Protein AF-A0A7N9IGC1-F1 (afdb_monomer)

Organism: Macaca fascicularis (NCBI:txid9541)

Foldseek 3Di:
DVVVVVVVVVVVVVVVVCVPPDPVCCPPPCNVDVVVVVVVVVVVCCCVPPVVCVVCVPPDDDPCVVVVVVVLVVLVVVLVVVLVVVCVVCVVVVDPPPVNVVVSVVNVVVVVVVVVD

InterPro domains:
  IPR002076 ELO family [PF01151] (30-88)
  IPR002076 ELO family [PTHR11157] (21-89)

Mean predicted aligned error: 10.21 Å

Structure (mmCIF, N/CA/C/O backbone):
data_AF-A0A7N9IGC1-F1
#
_entry.id   AF-A0A7N9IGC1-F1
#
loop_
_atom_site.group_PDB
_atom_site.id
_atom_site.type_symbol
_atom_site.label_atom_id
_atom_site.label_alt_id
_atom_site.label_comp_id
_atom_site.label_asym_id
_atom_site.label_entity_id
_atom_site.label_seq_id
_atom_site.pdbx_PDB_ins_code
_atom_site.Cartn_x
_atom_site.Cartn_y
_atom_site.Cartn_z
_atom_site.occupancy
_atom_site.B_iso_or_equiv
_atom_site.auth_seq_id
_atom_site.auth_comp_id
_atom_site.auth_asym_id
_atom_site.auth_atom_id
_atom_site.pdbx_PDB_model_num
ATOM 1 N N . MET A 1 1 ? 16.122 32.111 -6.613 1.00 66.12 1 MET A N 1
ATOM 2 C CA . MET A 1 1 ? 17.358 31.474 -7.118 1.00 66.12 1 MET A CA 1
ATOM 3 C C . MET A 1 1 ? 17.626 30.137 -6.438 1.00 66.12 1 MET A C 1
ATOM 5 O O . MET A 1 1 ? 17.538 29.137 -7.122 1.00 66.12 1 MET A O 1
ATOM 9 N N . ALA A 1 2 ? 17.787 30.049 -5.111 1.00 82.75 2 ALA A N 1
ATOM 10 C CA . ALA A 1 2 ? 18.071 28.754 -4.459 1.00 82.75 2 ALA A CA 1
ATOM 11 C C . ALA A 1 2 ? 17.036 27.632 -4.737 1.00 82.75 2 ALA A C 1
ATOM 13 O O . ALA A 1 2 ? 17.405 26.476 -4.921 1.00 82.75 2 ALA A O 1
ATOM 14 N N . PHE A 1 3 ? 15.741 27.965 -4.814 1.00 83.19 3 PHE A N 1
ATOM 15 C CA . PHE A 1 3 ? 14.682 26.987 -5.099 1.00 83.19 3 PHE A CA 1
ATOM 16 C C . PHE A 1 3 ? 14.685 26.475 -6.555 1.00 83.19 3 PHE A C 1
ATOM 18 O O . PHE A 1 3 ? 14.470 25.287 -6.795 1.00 83.19 3 PHE A O 1
ATOM 25 N N . SER A 1 4 ? 14.967 27.345 -7.532 1.00 84.56 4 SER A N 1
ATOM 26 C CA . SER A 1 4 ? 15.063 26.952 -8.948 1.00 84.56 4 SER A CA 1
ATOM 27 C C . SER A 1 4 ? 16.281 26.063 -9.209 1.00 84.56 4 SER A C 1
ATOM 29 O O . SER A 1 4 ? 16.197 25.111 -9.987 1.00 84.56 4 SER A O 1
ATOM 31 N N . ASP A 1 5 ? 17.382 26.311 -8.496 1.00 87.31 5 ASP A N 1
ATOM 32 C CA . ASP A 1 5 ? 18.593 25.493 -8.593 1.00 87.31 5 ASP A CA 1
ATOM 33 C C . ASP A 1 5 ? 18.380 24.110 -7.968 1.00 87.31 5 ASP A C 1
ATOM 35 O O . ASP A 1 5 ? 18.782 23.099 -8.541 1.00 87.31 5 ASP A O 1
ATOM 39 N N . LEU A 1 6 ? 17.685 24.041 -6.825 1.00 90.00 6 LEU A N 1
ATOM 40 C CA . LEU A 1 6 ? 17.327 22.770 -6.195 1.00 90.00 6 LEU A CA 1
ATOM 41 C C . LEU A 1 6 ? 16.435 21.927 -7.112 1.00 90.00 6 LEU A C 1
ATOM 43 O O . LEU A 1 6 ? 16.726 20.756 -7.333 1.00 90.00 6 LEU A O 1
ATOM 47 N N . THR A 1 7 ? 15.402 22.543 -7.693 1.00 87.12 7 THR A N 1
ATOM 48 C CA . THR A 1 7 ? 14.461 21.862 -8.596 1.00 87.12 7 THR A CA 1
ATOM 49 C C . THR A 1 7 ? 15.195 21.247 -9.788 1.00 87.12 7 THR A C 1
ATOM 51 O O . THR A 1 7 ? 15.008 20.071 -10.088 1.00 87.12 7 THR A O 1
ATOM 54 N N . SER A 1 8 ? 16.104 22.000 -10.410 1.00 88.75 8 SER A N 1
ATOM 55 C CA . SER A 1 8 ? 16.909 21.520 -11.541 1.00 88.75 8 SER A CA 1
ATOM 56 C C . SER A 1 8 ? 17.801 20.330 -11.164 1.00 88.75 8 SER A C 1
ATOM 58 O O . SER A 1 8 ? 17.911 19.365 -11.921 1.00 88.75 8 SER A O 1
ATOM 60 N N . ARG A 1 9 ? 18.409 20.357 -9.969 1.00 89.75 9 ARG A N 1
ATOM 61 C CA . ARG A 1 9 ? 19.237 19.248 -9.464 1.00 89.75 9 ARG A CA 1
ATOM 62 C C . ARG A 1 9 ? 18.400 18.005 -9.176 1.00 89.75 9 ARG A C 1
ATOM 64 O O . ARG A 1 9 ? 18.826 16.905 -9.508 1.00 89.75 9 ARG A O 1
ATOM 71 N N . THR A 1 10 ? 17.218 18.169 -8.591 1.00 86.50 10 THR A N 1
ATOM 72 C CA . THR A 1 10 ? 16.315 17.053 -8.283 1.00 86.50 10 THR A CA 1
ATOM 73 C C . THR A 1 10 ? 15.786 16.386 -9.549 1.00 86.50 10 THR A C 1
ATOM 75 O O . THR A 1 10 ? 15.804 15.160 -9.622 1.00 86.50 10 THR A O 1
ATOM 78 N N . VAL A 1 11 ? 15.381 17.166 -10.556 1.00 87.94 11 VAL A N 1
ATOM 79 C CA . VAL A 1 11 ? 14.918 16.628 -11.847 1.00 87.94 11 VAL A CA 1
ATOM 80 C C . VAL A 1 11 ? 16.032 15.835 -12.526 1.00 87.94 11 VAL A C 1
ATOM 82 O O . VAL A 1 11 ? 15.824 14.687 -12.894 1.00 87.94 11 VAL A O 1
ATOM 85 N N . HIS A 1 12 ? 17.252 16.373 -12.576 1.00 89.94 12 HIS A N 1
ATOM 86 C CA . HIS A 1 12 ? 18.374 15.665 -13.194 1.00 89.94 12 HIS A CA 1
ATOM 87 C C . HIS A 1 12 ? 18.742 14.357 -12.464 1.00 89.94 12 HIS A C 1
ATOM 89 O O . HIS A 1 12 ? 19.179 13.388 -13.087 1.00 89.94 12 HIS A O 1
ATOM 95 N N . LEU A 1 13 ? 18.600 14.309 -11.136 1.00 89.44 13 LEU A N 1
ATOM 96 C CA . LEU A 1 13 ? 18.815 13.082 -10.364 1.00 89.44 13 LEU A CA 1
ATOM 97 C C . LEU A 1 13 ? 17.716 12.050 -10.629 1.00 89.44 13 LEU A C 1
ATOM 99 O O . LEU A 1 13 ? 18.024 10.871 -10.793 1.00 89.44 13 LEU A O 1
ATOM 103 N N . TYR A 1 14 ? 16.462 12.496 -10.710 1.00 88.31 14 TYR A N 1
ATOM 104 C CA . TYR A 1 14 ? 15.329 11.641 -11.052 1.00 88.31 14 TYR A CA 1
ATOM 105 C C . TYR A 1 14 ? 15.471 11.054 -12.461 1.00 88.31 14 TYR A C 1
ATOM 107 O O . TYR A 1 14 ? 15.387 9.839 -12.625 1.00 88.31 14 TYR A O 1
ATOM 115 N N . ASP A 1 15 ? 15.793 11.890 -13.449 1.00 89.88 15 ASP A N 1
ATOM 116 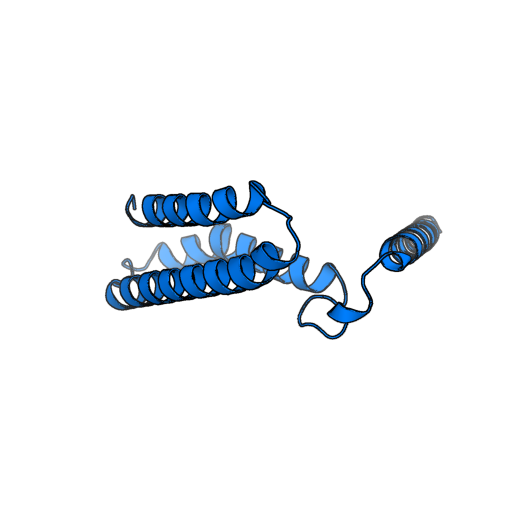C CA . ASP A 1 15 ? 15.991 11.467 -14.838 1.00 89.88 15 ASP A CA 1
ATOM 117 C C . ASP A 1 15 ? 17.159 10.490 -14.981 1.00 89.88 15 ASP A C 1
ATOM 119 O O . ASP A 1 15 ? 17.141 9.614 -15.837 1.00 89.88 15 ASP A O 1
ATOM 123 N N . ASN A 1 16 ? 18.196 10.612 -14.151 1.00 91.62 16 ASN A N 1
ATOM 124 C CA . ASN A 1 16 ? 19.281 9.636 -14.134 1.00 91.62 16 ASN A CA 1
ATOM 125 C C . ASN A 1 16 ? 18.869 8.303 -13.508 1.00 91.62 16 ASN A C 1
ATOM 127 O O . ASN A 1 16 ? 19.339 7.268 -13.962 1.00 91.62 16 ASN A O 1
ATOM 131 N N . TRP A 1 17 ? 18.012 8.327 -12.490 1.00 88.44 17 TRP A N 1
ATOM 132 C CA . TRP A 1 17 ? 17.564 7.124 -11.793 1.00 88.44 17 TRP A CA 1
ATOM 133 C C . TRP A 1 17 ? 16.539 6.321 -12.603 1.00 88.44 17 TRP A C 1
ATOM 135 O O . TRP A 1 17 ? 16.603 5.096 -12.635 1.00 88.44 17 TRP A O 1
ATOM 145 N N . ILE A 1 18 ? 15.624 6.997 -13.304 1.00 88.88 18 ILE A N 1
ATOM 146 C CA . ILE A 1 18 ? 14.563 6.336 -14.077 1.00 88.88 18 ILE A CA 1
ATOM 147 C C . ILE A 1 18 ? 15.071 5.688 -15.378 1.00 88.88 18 ILE A C 1
ATOM 149 O O . ILE A 1 18 ? 14.389 4.839 -15.941 1.00 88.88 18 ILE A O 1
ATOM 153 N N . LYS A 1 19 ? 16.279 6.037 -15.849 1.00 87.75 19 LYS A N 1
ATOM 154 C CA . LYS A 1 19 ? 16.893 5.444 -17.057 1.00 87.75 19 LYS A CA 1
ATOM 155 C C . LYS A 1 19 ? 17.092 3.932 -16.964 1.00 87.75 19 LYS A C 1
ATOM 157 O O . LYS A 1 19 ? 17.039 3.267 -17.992 1.00 87.75 19 LYS A O 1
ATOM 162 N N . ASP A 1 20 ? 17.307 3.413 -15.758 1.00 87.44 20 ASP A N 1
ATOM 163 C CA . ASP A 1 20 ? 17.531 1.983 -15.516 1.00 87.44 20 ASP A CA 1
ATOM 164 C C . ASP A 1 20 ? 16.223 1.218 -15.216 1.00 87.44 20 ASP A C 1
ATOM 166 O O . ASP A 1 20 ? 16.258 0.041 -14.852 1.00 87.44 20 ASP A O 1
ATOM 170 N N . ALA A 1 21 ? 15.059 1.869 -15.333 1.00 85.69 21 ALA A N 1
ATOM 171 C CA . ALA A 1 21 ? 13.765 1.231 -15.106 1.00 85.69 21 ALA A CA 1
ATOM 172 C C . ALA A 1 21 ? 13.409 0.238 -16.231 1.00 85.69 21 ALA A C 1
ATOM 174 O O . ALA A 1 21 ? 13.741 0.451 -17.396 1.00 85.69 21 ALA A O 1
ATOM 175 N N . ASP A 1 22 ? 12.706 -0.851 -15.891 1.00 87.88 22 ASP A N 1
ATOM 176 C CA . ASP A 1 22 ? 12.232 -1.823 -16.886 1.00 87.88 22 ASP A CA 1
ATOM 177 C C . ASP A 1 22 ? 11.075 -1.209 -17.705 1.00 87.88 22 ASP A C 1
ATOM 179 O O . ASP A 1 22 ? 10.012 -0.937 -17.139 1.00 87.88 22 ASP A O 1
ATOM 183 N N . PRO A 1 23 ? 11.222 -1.020 -19.031 1.00 87.06 23 PRO A N 1
ATOM 184 C CA . PRO A 1 23 ? 10.177 -0.420 -19.864 1.00 87.06 23 PRO A CA 1
ATOM 185 C C . PRO A 1 23 ? 8.924 -1.301 -19.983 1.00 87.06 23 PRO A C 1
ATOM 187 O O . PRO A 1 23 ? 7.858 -0.827 -20.363 1.00 87.06 23 PRO A O 1
ATOM 190 N N . ARG A 1 24 ? 9.002 -2.597 -19.649 1.00 89.56 24 ARG A N 1
ATOM 191 C CA . ARG A 1 24 ? 7.861 -3.525 -19.769 1.00 89.56 24 ARG A CA 1
ATOM 192 C C . ARG A 1 24 ? 6.740 -3.260 -18.767 1.00 89.56 24 ARG A C 1
ATOM 194 O O . ARG A 1 24 ? 5.638 -3.777 -18.950 1.00 89.56 24 ARG A O 1
ATOM 201 N N . VAL A 1 25 ? 7.034 -2.531 -17.695 1.00 87.88 25 VAL A N 1
ATOM 202 C CA . VAL A 1 25 ? 6.093 -2.251 -16.601 1.00 87.88 25 VAL A CA 1
ATOM 203 C C . VAL A 1 25 ? 5.657 -0.787 -16.564 1.00 87.88 25 VAL A C 1
ATOM 205 O O . VAL A 1 25 ? 4.912 -0.409 -15.669 1.00 87.88 25 VAL A O 1
ATOM 208 N N . GLU A 1 26 ? 6.087 0.034 -17.526 1.00 83.81 26 GLU A N 1
ATOM 209 C CA . GLU A 1 26 ? 5.825 1.480 -17.551 1.00 83.81 26 GLU A CA 1
ATOM 210 C C . GLU A 1 26 ? 4.323 1.808 -17.594 1.00 83.81 26 GLU A C 1
ATOM 212 O O . GLU A 1 26 ? 3.847 2.659 -16.843 1.00 83.81 26 GLU A O 1
ATOM 217 N N . ASP A 1 27 ? 3.556 1.061 -18.393 1.00 86.69 27 ASP A N 1
ATOM 218 C CA . ASP A 1 27 ? 2.108 1.251 -18.550 1.00 86.69 27 ASP A CA 1
ATOM 219 C C . ASP A 1 27 ? 1.278 0.671 -17.390 1.00 86.69 27 ASP A C 1
ATOM 221 O O . ASP A 1 27 ? 0.042 0.712 -17.405 1.00 86.69 27 ASP A O 1
ATOM 225 N N . TRP A 1 28 ? 1.922 0.081 -16.377 1.00 87.69 28 TRP A N 1
ATOM 226 C CA . TRP A 1 28 ? 1.205 -0.508 -15.252 1.00 87.69 28 TRP A CA 1
ATOM 227 C C . TRP A 1 28 ? 0.692 0.567 -14.294 1.00 87.69 28 TRP A C 1
ATOM 229 O O . TRP A 1 28 ? 1.293 1.622 -14.074 1.00 87.69 28 TRP A O 1
ATOM 239 N N . LEU A 1 29 ? -0.448 0.271 -13.669 1.00 85.06 29 LEU A N 1
ATOM 240 C CA . LEU A 1 29 ? -1.051 1.147 -12.671 1.00 85.06 29 LEU A CA 1
ATOM 241 C C . LEU A 1 29 ? -0.049 1.431 -11.541 1.00 85.06 29 LEU A C 1
ATOM 243 O O . LEU A 1 29 ? 0.507 0.508 -10.955 1.00 85.06 29 LEU A O 1
ATOM 247 N N . LEU A 1 30 ? 0.128 2.718 -11.218 1.00 83.00 30 LEU A N 1
ATOM 248 C CA . LEU A 1 30 ? 1.050 3.241 -10.193 1.00 83.00 30 LEU A CA 1
ATOM 249 C C . LEU A 1 30 ? 2.555 3.113 -10.502 1.00 83.00 30 LEU A C 1
ATOM 251 O O . LEU A 1 30 ? 3.354 3.462 -9.635 1.00 83.00 30 LEU A O 1
ATOM 255 N N . MET A 1 31 ? 2.951 2.688 -11.708 1.00 83.75 31 MET A N 1
ATOM 256 C CA . MET A 1 31 ? 4.367 2.494 -12.062 1.00 83.75 31 MET A CA 1
ATOM 257 C C . MET A 1 31 ? 5.011 3.686 -12.788 1.00 83.75 31 MET A C 1
ATOM 259 O O . MET A 1 31 ? 6.232 3.767 -12.875 1.00 83.75 31 MET A O 1
ATOM 263 N N . SER A 1 32 ? 4.213 4.656 -13.246 1.00 82.50 32 SER A N 1
ATOM 264 C CA . SER A 1 32 ? 4.701 5.834 -13.984 1.00 82.50 32 SER A CA 1
ATOM 265 C C . SER A 1 32 ? 5.589 6.770 -13.156 1.00 82.50 32 SER A C 1
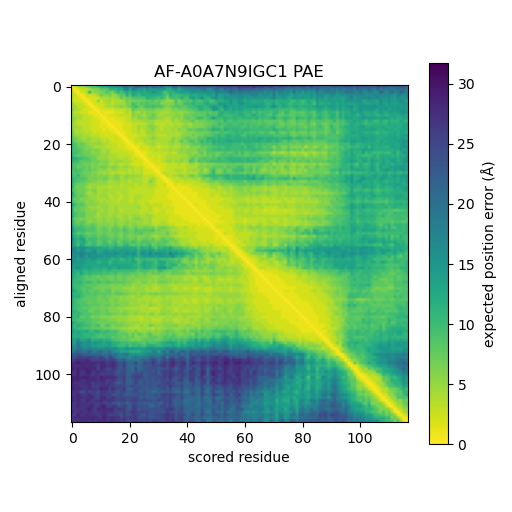ATOM 267 O O . SER A 1 32 ? 6.449 7.472 -13.684 1.00 82.50 32 SER A O 1
ATOM 269 N N . SER A 1 33 ? 5.375 6.825 -11.842 1.00 84.31 33 SER A N 1
ATOM 270 C CA . SER A 1 33 ? 6.159 7.641 -10.919 1.00 84.31 33 SER A CA 1
ATOM 271 C C . SER A 1 33 ? 5.998 7.102 -9.498 1.00 84.31 33 SER A C 1
ATOM 273 O O . SER A 1 33 ? 4.948 6.555 -9.167 1.00 84.31 33 SER A O 1
ATOM 275 N N . PRO A 1 34 ? 6.972 7.303 -8.596 1.00 85.06 34 PRO A N 1
ATOM 276 C CA . PRO A 1 34 ? 6.795 6.996 -7.181 1.00 85.06 34 PRO A CA 1
ATOM 277 C C . PRO A 1 34 ? 5.879 7.993 -6.441 1.00 85.06 34 PRO A C 1
ATOM 279 O O . PRO A 1 34 ? 5.559 7.783 -5.267 1.00 85.06 34 PRO A O 1
ATOM 282 N N . LEU A 1 35 ? 5.446 9.085 -7.079 1.00 88.25 35 LEU A N 1
ATOM 283 C CA . LEU A 1 35 ? 4.610 10.100 -6.427 1.00 88.25 35 LEU A CA 1
ATOM 284 C C . LEU A 1 35 ? 3.174 9.625 -6.128 1.00 88.25 35 LEU A C 1
ATOM 286 O O . LEU A 1 35 ? 2.750 9.781 -4.979 1.00 88.25 35 LEU A O 1
ATOM 290 N N . PRO A 1 36 ? 2.423 9.007 -7.067 1.00 88.19 36 PRO A N 1
ATOM 291 C CA . PRO A 1 36 ? 1.064 8.529 -6.811 1.00 88.19 36 PRO A CA 1
ATOM 292 C C . PRO A 1 36 ? 0.974 7.554 -5.631 1.00 88.19 36 PRO A C 1
ATOM 294 O O . PRO A 1 36 ? 0.102 7.711 -4.775 1.00 88.19 36 PRO A O 1
ATOM 297 N N . GLN A 1 37 ? 1.907 6.600 -5.526 1.00 89.75 37 GLN A N 1
ATOM 298 C CA . GLN A 1 37 ? 1.951 5.668 -4.392 1.00 89.75 37 GLN A CA 1
ATOM 299 C C . GLN A 1 37 ? 2.211 6.384 -3.057 1.00 89.75 37 GLN A C 1
ATOM 301 O O . GLN A 1 37 ? 1.573 6.074 -2.053 1.00 89.75 37 GLN A O 1
ATOM 306 N N . THR A 1 38 ? 3.096 7.385 -3.045 1.00 89.56 38 THR A N 1
ATOM 307 C CA . THR A 1 38 ? 3.463 8.121 -1.826 1.00 89.56 38 THR A CA 1
ATOM 308 C C . THR A 1 38 ? 2.288 8.945 -1.308 1.00 89.56 38 THR A C 1
ATOM 310 O O . THR A 1 38 ? 2.035 8.974 -0.104 1.00 89.56 38 THR A O 1
ATOM 313 N N . ILE A 1 39 ? 1.528 9.572 -2.211 1.00 93.9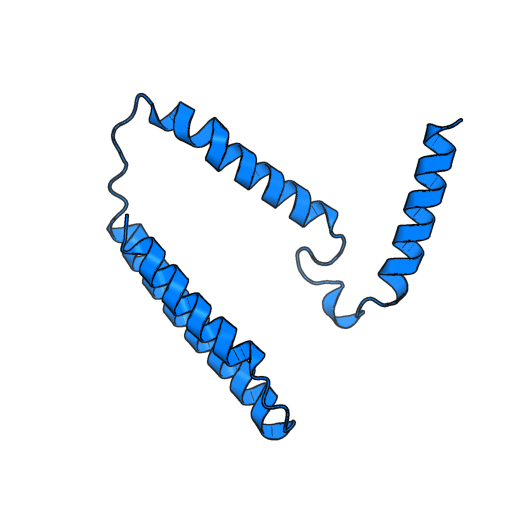4 39 ILE A N 1
ATOM 314 C CA . ILE A 1 39 ? 0.317 10.320 -1.853 1.00 93.94 39 ILE A CA 1
ATOM 315 C C . ILE A 1 39 ? -0.724 9.378 -1.240 1.00 93.94 39 ILE A C 1
ATOM 317 O O . ILE A 1 39 ? -1.286 9.687 -0.188 1.00 93.94 39 ILE A O 1
ATOM 321 N N . LEU A 1 40 ? -0.952 8.217 -1.860 1.00 93.19 40 LEU A N 1
ATOM 322 C CA . LEU A 1 40 ? -1.929 7.237 -1.382 1.00 93.19 40 LEU A CA 1
ATOM 323 C C . LEU A 1 40 ? -1.552 6.685 0.001 1.00 93.19 40 LEU A C 1
ATOM 325 O O . LEU A 1 40 ? -2.404 6.614 0.887 1.00 93.19 40 LEU A O 1
ATOM 329 N N . LEU A 1 41 ? -0.274 6.364 0.219 1.00 92.50 41 LEU A N 1
ATOM 330 C CA . LEU A 1 41 ? 0.234 5.922 1.521 1.00 92.50 41 LEU A CA 1
ATOM 331 C C . LEU A 1 41 ? 0.154 7.027 2.580 1.00 92.50 41 LEU A C 1
ATOM 333 O O . LEU A 1 41 ? -0.279 6.767 3.702 1.00 92.50 41 LEU A O 1
ATOM 337 N N . GLY A 1 42 ? 0.519 8.262 2.232 1.00 93.94 42 GLY A N 1
ATOM 338 C CA . GLY A 1 42 ? 0.393 9.409 3.132 1.00 93.94 42 GLY A CA 1
ATOM 339 C C . GLY A 1 42 ? -1.057 9.637 3.561 1.00 93.94 42 GLY A C 1
ATOM 340 O O . GLY A 1 42 ? -1.334 9.821 4.749 1.00 93.94 42 GLY A O 1
ATOM 341 N N . PHE A 1 43 ? -1.993 9.537 2.615 1.00 95.12 43 PHE A N 1
ATOM 342 C CA . PHE A 1 43 ? -3.422 9.607 2.902 1.00 95.12 43 PHE A CA 1
ATOM 343 C C . PHE A 1 43 ? -3.886 8.455 3.804 1.00 95.12 43 PHE A C 1
ATOM 345 O O . PHE A 1 43 ? -4.591 8.703 4.781 1.00 95.12 43 PHE A O 1
ATOM 352 N N . TYR A 1 44 ? -3.454 7.218 3.536 1.00 90.88 44 TYR A N 1
ATOM 353 C CA . TYR A 1 44 ? -3.757 6.056 4.378 1.00 90.88 44 TYR A CA 1
ATOM 354 C C . TYR A 1 44 ? -3.279 6.249 5.825 1.00 90.88 44 TYR A C 1
ATOM 356 O O . TYR A 1 44 ? -4.062 6.078 6.761 1.00 90.88 44 TYR A O 1
ATOM 364 N N . VAL A 1 45 ? -2.023 6.664 6.025 1.00 92.44 45 VAL A N 1
ATOM 365 C CA . VAL A 1 45 ? -1.457 6.897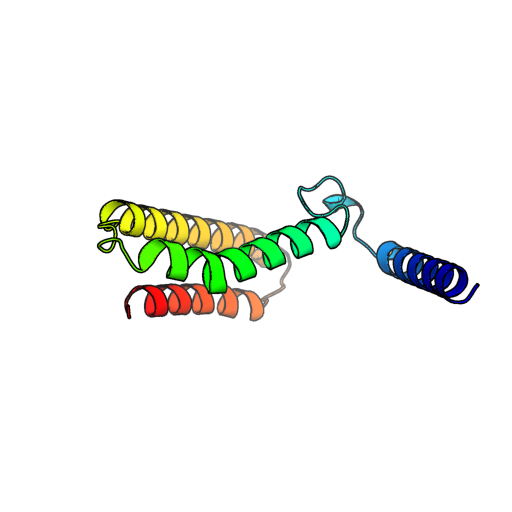 7.367 1.00 92.44 45 VAL A CA 1
ATOM 366 C C . VAL A 1 45 ? -2.214 8.006 8.094 1.00 92.44 45 VAL A C 1
ATOM 368 O O . VAL A 1 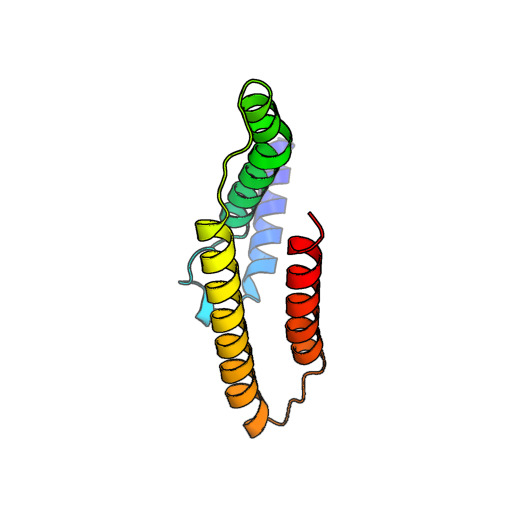45 ? -2.561 7.849 9.268 1.00 92.44 45 VAL A O 1
ATOM 371 N N . TYR A 1 46 ? -2.512 9.107 7.400 1.00 93.88 46 TYR A N 1
ATOM 372 C CA . TYR A 1 46 ? -3.299 10.208 7.953 1.00 93.88 46 TYR A CA 1
ATOM 373 C C . TYR A 1 46 ? -4.704 9.751 8.370 1.00 93.88 46 TYR A C 1
ATOM 375 O O . TYR A 1 46 ? -5.169 10.066 9.474 1.00 93.88 46 TYR A O 1
ATOM 383 N N . PHE A 1 47 ? -5.357 8.967 7.511 1.00 93.12 47 PHE A N 1
ATOM 384 C CA . PHE A 1 47 ? -6.692 8.443 7.748 1.00 93.12 47 PHE A CA 1
ATOM 385 C C . PHE A 1 47 ? -6.719 7.507 8.959 1.00 93.12 47 PHE A C 1
ATOM 387 O O . PHE A 1 47 ? -7.533 7.708 9.853 1.00 93.12 47 PHE A O 1
ATOM 394 N N . VAL A 1 48 ? -5.811 6.532 9.041 1.00 91.62 48 VAL A N 1
ATOM 395 C CA . VAL A 1 48 ? -5.801 5.537 10.129 1.00 91.62 48 VAL A CA 1
ATOM 396 C C . VAL A 1 48 ? -5.350 6.133 11.465 1.00 91.62 48 VAL A C 1
ATOM 398 O O . VAL A 1 48 ? -5.893 5.769 12.502 1.00 91.62 48 VAL A O 1
ATOM 401 N N . THR A 1 49 ? -4.387 7.058 11.464 1.00 88.94 49 THR A N 1
ATOM 402 C CA . THR A 1 49 ? -3.794 7.570 12.714 1.00 88.94 49 THR A CA 1
ATOM 403 C C . THR A 1 49 ? -4.611 8.701 13.336 1.00 88.94 49 THR A C 1
ATOM 405 O O . THR A 1 49 ? -4.708 8.790 14.556 1.00 88.94 49 THR A O 1
ATOM 408 N N . SER A 1 50 ? -5.186 9.592 12.521 1.00 90.00 50 SER A N 1
ATOM 409 C CA . SER A 1 50 ? -5.835 10.812 13.025 1.00 90.00 50 SER A CA 1
ATOM 410 C C . SER A 1 50 ? -7.335 10.819 12.770 1.0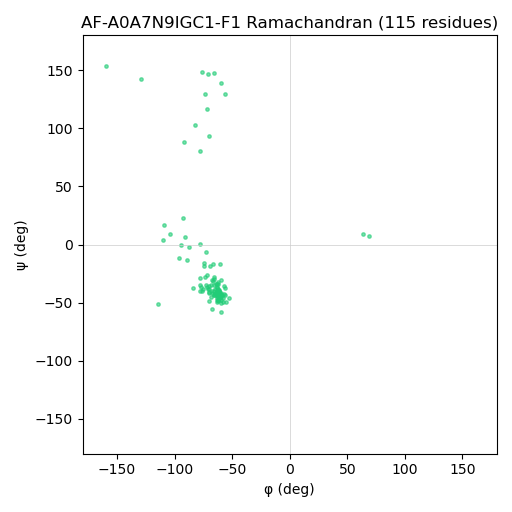0 90.00 50 SER A C 1
ATOM 412 O O . SER A 1 50 ? 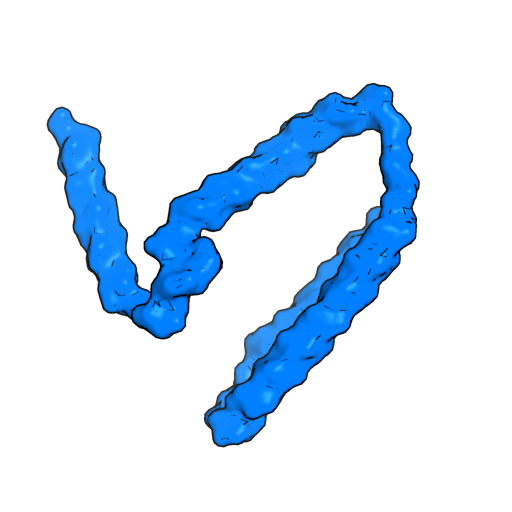-8.119 11.039 13.694 1.00 90.00 50 SER A O 1
ATOM 414 N N . LEU A 1 51 ? -7.754 10.571 11.526 1.00 89.94 51 LEU A N 1
ATOM 415 C CA . LEU A 1 51 ? -9.154 10.740 11.135 1.00 89.94 51 LEU A CA 1
ATOM 416 C C . LEU A 1 51 ? -10.047 9.595 11.638 1.00 89.94 51 LEU A C 1
ATOM 418 O O . LEU A 1 51 ? -11.148 9.843 12.126 1.00 89.94 51 LEU A O 1
ATOM 422 N N . GLY A 1 52 ? -9.555 8.360 11.575 1.00 89.88 52 GLY A N 1
ATOM 423 C CA . GLY A 1 52 ? -10.248 7.150 12.008 1.00 89.88 52 GLY A CA 1
ATOM 424 C C . GLY A 1 52 ? -10.612 7.180 13.495 1.00 89.88 52 GLY A C 1
ATOM 425 O O . GLY A 1 52 ? -11.801 7.129 13.807 1.00 89.88 52 GLY A O 1
ATOM 426 N N . PRO A 1 53 ? -9.642 7.341 14.418 1.00 87.56 53 PRO A N 1
ATOM 427 C CA . PRO A 1 53 ? -9.919 7.376 15.853 1.00 87.56 53 PRO A CA 1
ATOM 428 C C . PRO A 1 53 ? -10.874 8.508 16.247 1.00 87.56 53 PRO A C 1
ATOM 430 O O . PRO A 1 53 ? -11.813 8.274 17.003 1.00 87.56 53 PRO A O 1
ATOM 433 N N . LYS A 1 54 ? -10.710 9.708 15.666 1.00 88.50 54 LYS A N 1
ATOM 434 C CA . LYS A 1 54 ? -11.608 10.853 15.908 1.00 88.50 54 LYS A CA 1
ATOM 435 C C . LYS A 1 54 ? -13.047 10.586 15.468 1.00 88.50 54 L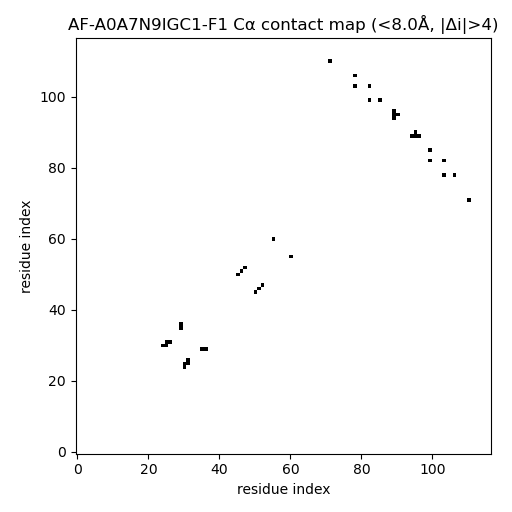YS A C 1
ATOM 437 O O . LYS A 1 54 ? -13.986 11.007 16.136 1.00 88.50 54 LYS A O 1
ATOM 442 N N . LEU A 1 55 ? -13.241 9.887 14.350 1.00 87.12 55 LEU A N 1
ATOM 443 C CA . LEU A 1 55 ? -14.578 9.535 13.870 1.00 87.12 55 LEU A CA 1
ATOM 444 C C . LEU A 1 55 ? -15.224 8.419 14.713 1.00 87.12 55 LEU A C 1
ATOM 446 O O . LEU A 1 55 ? -16.452 8.352 14.814 1.00 87.12 55 LEU A O 1
ATOM 450 N N . MET A 1 56 ? -14.408 7.553 15.320 1.00 86.94 56 MET A N 1
ATOM 451 C CA . MET A 1 56 ? -14.850 6.412 16.130 1.00 86.94 56 MET A CA 1
ATOM 452 C C . MET A 1 56 ? -15.045 6.747 17.617 1.00 86.94 56 MET A C 1
ATOM 454 O O . MET A 1 56 ? -15.702 5.982 18.313 1.00 86.94 56 MET A O 1
ATOM 458 N N . GLU A 1 57 ? -14.564 7.898 18.095 1.00 86.56 57 GLU A N 1
ATOM 459 C CA . GLU A 1 57 ? -14.641 8.313 19.506 1.00 86.56 57 GLU A CA 1
ATOM 460 C C . GLU A 1 57 ? -16.079 8.350 20.058 1.00 86.56 57 GLU A C 1
ATOM 462 O O . GLU A 1 57 ? -16.327 7.967 21.196 1.00 86.56 57 GLU A O 1
ATOM 467 N N . ASN A 1 58 ? -17.053 8.743 19.231 1.00 85.19 58 ASN A N 1
ATOM 468 C CA . ASN A 1 58 ? -18.462 8.869 19.628 1.00 85.19 58 ASN A CA 1
ATOM 469 C C . ASN A 1 58 ? -19.368 7.784 19.015 1.00 85.19 58 ASN A C 1
ATOM 471 O O . ASN A 1 58 ? -20.592 7.942 18.948 1.00 85.19 58 ASN A O 1
ATOM 475 N N . ARG A 1 59 ? -18.792 6.688 18.505 1.00 82.69 59 ARG A N 1
ATOM 476 C CA . ARG A 1 59 ? -19.526 5.629 17.796 1.00 82.69 59 ARG A CA 1
ATOM 477 C C . ARG A 1 59 ? -19.180 4.257 18.374 1.00 82.69 59 ARG A C 1
ATOM 479 O O . ARG A 1 59 ? -18.039 3.977 18.711 1.00 82.69 59 ARG A O 1
ATOM 486 N N . LYS A 1 60 ? -20.176 3.372 18.459 1.00 84.62 60 LYS A N 1
ATOM 487 C CA . LYS A 1 60 ? -19.949 1.963 18.817 1.00 84.62 60 LYS A CA 1
ATOM 488 C C . LYS A 1 60 ? -19.122 1.268 17.721 1.00 84.62 60 LYS A C 1
ATOM 490 O O . LYS A 1 60 ? -19.283 1.627 16.552 1.00 84.62 60 LYS A O 1
ATOM 495 N N . PRO A 1 61 ? -18.275 0.281 18.070 1.00 84.94 61 PRO A N 1
ATOM 496 C CA . PRO A 1 61 ? -17.487 -0.459 17.090 1.00 84.94 61 PRO A CA 1
ATOM 497 C C . PRO A 1 61 ? -18.400 -1.162 16.080 1.00 84.94 61 PRO A C 1
ATOM 499 O O . PRO A 1 61 ? -19.448 -1.702 16.436 1.00 84.94 61 PRO A O 1
ATOM 502 N N . PHE A 1 62 ? -18.006 -1.141 14.808 1.00 83.50 62 PHE A N 1
ATOM 503 C CA . PHE A 1 62 ? -18.762 -1.792 13.745 1.00 83.50 62 PHE A CA 1
ATOM 504 C C . PHE A 1 62 ? -18.598 -3.313 13.821 1.00 83.50 62 PHE A C 1
ATOM 506 O O . PHE A 1 62 ? -17.478 -3.825 13.830 1.00 83.50 62 PHE A O 1
ATOM 513 N N . GLU A 1 63 ? -19.706 -4.055 13.796 1.00 85.31 63 GLU A N 1
ATOM 514 C CA . GLU A 1 63 ? -19.673 -5.517 13.697 1.00 85.31 63 GLU A CA 1
ATOM 515 C C . GLU A 1 63 ? -19.401 -5.965 12.252 1.00 85.31 63 GLU A C 1
ATOM 517 O O . GLU A 1 63 ? -20.294 -6.344 11.495 1.00 85.31 63 GLU A O 1
ATOM 522 N N . LEU A 1 64 ? -18.129 -5.934 11.852 1.00 86.44 64 LEU A N 1
ATOM 523 C CA . LEU A 1 64 ? -17.681 -6.285 10.497 1.00 86.44 64 LEU A CA 1
ATOM 524 C C . LEU A 1 64 ? -17.273 -7.760 10.354 1.00 86.44 64 LEU A C 1
ATOM 526 O O . LEU A 1 64 ? -16.535 -8.117 9.439 1.00 86.44 64 LEU A O 1
ATOM 530 N N . LYS A 1 65 ? -17.773 -8.645 11.226 1.00 85.81 65 LYS A N 1
ATOM 531 C CA . LYS A 1 65 ? -17.356 -10.058 11.298 1.00 85.81 65 LYS A CA 1
ATOM 532 C C . LYS A 1 65 ? -17.442 -10.782 9.950 1.00 85.81 65 LYS A C 1
ATOM 534 O O . LYS A 1 65 ? -16.499 -11.457 9.553 1.00 85.81 65 LYS A O 1
ATOM 539 N N . LYS A 1 66 ? -18.554 -10.624 9.221 1.00 86.62 66 LYS A N 1
ATOM 540 C CA . LYS A 1 66 ? -18.726 -11.248 7.894 1.00 86.62 66 LYS A CA 1
ATOM 541 C C . LYS A 1 66 ? -17.729 -10.698 6.872 1.00 86.62 66 LYS A C 1
ATOM 543 O O . LYS A 1 66 ? -17.138 -11.473 6.134 1.00 86.62 66 LYS A O 1
ATOM 548 N N . VAL A 1 67 ? -17.516 -9.381 6.867 1.00 88.38 67 VAL A N 1
ATOM 549 C CA . VAL A 1 67 ? -16.569 -8.715 5.959 1.00 88.38 67 VAL A CA 1
ATOM 550 C C . VAL A 1 67 ? -15.143 -9.191 6.231 1.00 88.38 67 VAL A C 1
ATOM 552 O O . VAL A 1 67 ? -14.427 -9.519 5.292 1.00 88.38 67 VAL A O 1
ATOM 555 N N . MET A 1 68 ? -14.758 -9.311 7.503 1.00 86.69 68 MET A N 1
ATOM 556 C CA . MET A 1 68 ? -13.434 -9.787 7.910 1.00 86.69 68 MET A CA 1
ATOM 557 C C . MET A 1 68 ? -13.187 -11.245 7.496 1.00 86.69 68 MET A C 1
ATOM 559 O O . MET A 1 68 ? -12.115 -11.563 6.987 1.00 86.69 68 MET A O 1
ATOM 563 N N . ILE A 1 69 ? -14.187 -12.121 7.653 1.00 86.25 69 ILE A N 1
ATOM 564 C CA . ILE A 1 69 ? -14.092 -13.519 7.203 1.00 86.25 69 ILE A CA 1
ATOM 565 C C . ILE A 1 69 ? -13.907 -13.579 5.681 1.00 86.25 69 ILE A C 1
ATOM 567 O O . ILE A 1 69 ? -12.995 -14.256 5.207 1.00 86.25 69 ILE A O 1
ATOM 571 N N . THR A 1 70 ? -14.727 -12.850 4.917 1.00 90.69 70 THR A N 1
ATOM 572 C CA . THR A 1 70 ? -14.620 -12.813 3.450 1.00 90.69 70 THR A CA 1
ATOM 573 C C . THR A 1 70 ? -13.274 -12.252 2.996 1.00 90.69 70 THR A C 1
ATOM 575 O O . THR A 1 70 ? -12.647 -12.814 2.104 1.00 90.69 70 THR A O 1
ATOM 578 N N . TYR A 1 71 ? 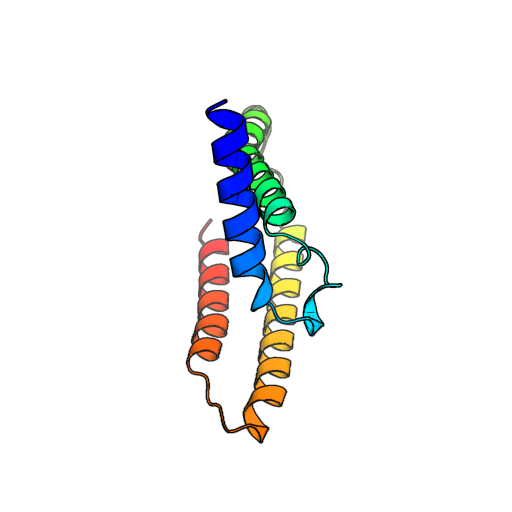-12.802 -11.179 3.630 1.00 85.56 71 TYR A N 1
ATOM 579 C CA . TYR A 1 71 ? -11.507 -10.569 3.337 1.00 85.56 71 TYR A CA 1
ATOM 580 C C . TYR A 1 71 ? -10.351 -11.551 3.555 1.00 85.56 71 TYR A C 1
ATOM 582 O O . TYR A 1 71 ? -9.550 -11.765 2.647 1.00 85.56 71 TYR A O 1
ATOM 590 N N . ASN A 1 72 ? -10.306 -12.209 4.716 1.00 84.62 72 ASN A N 1
ATOM 591 C CA . ASN A 1 72 ? -9.267 -13.192 5.021 1.00 84.62 72 ASN A CA 1
ATOM 592 C C . ASN A 1 72 ? -9.294 -14.369 4.037 1.00 84.62 72 ASN A C 1
ATOM 594 O O . ASN A 1 72 ? -8.243 -14.827 3.596 1.00 84.62 72 ASN A O 1
ATOM 598 N N . PHE A 1 73 ? -10.486 -14.831 3.651 1.00 87.38 73 PHE A N 1
ATOM 599 C CA . PHE A 1 73 ? -10.635 -15.896 2.661 1.00 87.38 73 PHE A CA 1
ATOM 600 C C . PHE A 1 73 ? -10.094 -15.491 1.282 1.00 87.38 73 PHE A C 1
ATOM 602 O O . PHE A 1 73 ? -9.316 -16.234 0.685 1.00 87.38 73 PHE A O 1
ATOM 609 N N . LEU A 1 74 ? -10.455 -14.298 0.795 1.00 89.00 74 LEU A N 1
ATOM 610 C CA . LEU A 1 74 ? -9.968 -13.780 -0.486 1.00 89.00 74 LEU A CA 1
ATOM 611 C C . LEU A 1 74 ? -8.450 -13.600 -0.486 1.00 89.00 74 LEU A C 1
ATOM 613 O O . LEU A 1 74 ? -7.797 -13.946 -1.468 1.00 89.00 74 LEU A O 1
ATOM 617 N N . ILE A 1 75 ? -7.887 -13.111 0.621 1.00 84.25 75 ILE A N 1
ATOM 618 C CA . ILE A 1 75 ? -6.440 -12.967 0.753 1.00 84.25 75 ILE A CA 1
ATOM 619 C C . ILE A 1 75 ? -5.740 -14.317 0.668 1.00 84.25 75 ILE A C 1
ATOM 621 O O . ILE A 1 75 ? -4.803 -14.427 -0.111 1.00 84.25 75 ILE A O 1
ATOM 625 N N . VAL A 1 76 ? -6.203 -15.344 1.387 1.00 83.06 76 VAL A N 1
ATOM 626 C CA . VAL A 1 76 ? -5.598 -16.687 1.324 1.00 83.06 76 VAL A CA 1
ATOM 627 C C . VAL A 1 76 ? -5.635 -17.248 -0.099 1.00 83.06 76 VAL A C 1
ATOM 629 O O . VAL A 1 76 ? -4.631 -17.781 -0.570 1.00 83.06 76 VAL A O 1
ATOM 632 N N . LEU A 1 77 ? -6.756 -17.097 -0.812 1.00 87.88 77 LEU A N 1
ATOM 633 C CA . LEU A 1 77 ? -6.851 -17.518 -2.213 1.00 87.88 77 LEU A CA 1
ATOM 634 C C . LEU A 1 77 ? -5.852 -16.771 -3.104 1.00 87.88 77 LEU A C 1
ATOM 636 O O . LEU A 1 77 ? -5.179 -17.391 -3.928 1.00 87.88 77 LEU A O 1
ATOM 640 N N . PHE A 1 78 ? -5.721 -15.457 -2.915 1.00 84.69 78 PHE A N 1
ATOM 641 C CA . PHE A 1 78 ? -4.762 -14.646 -3.659 1.00 84.69 78 PHE A CA 1
ATOM 642 C C . PHE A 1 78 ? -3.310 -15.044 -3.349 1.00 84.69 78 PHE A C 1
ATOM 644 O O . PHE A 1 78 ? -2.494 -15.138 -4.264 1.00 84.69 78 PHE A O 1
ATOM 651 N N . SER A 1 79 ? -2.988 -15.371 -2.093 1.00 79.81 79 SER A N 1
ATOM 652 C CA . SER A 1 79 ? -1.673 -15.898 -1.699 1.00 79.81 79 SER A CA 1
ATOM 653 C C . SER A 1 79 ? -1.344 -17.205 -2.408 1.00 79.81 79 SER A C 1
ATOM 655 O O . SER A 1 79 ? -0.234 -17.373 -2.905 1.00 79.81 79 SER A O 1
ATOM 657 N N . VAL A 1 80 ? -2.307 -18.132 -2.460 1.00 84.06 80 VAL A N 1
ATOM 658 C CA . VAL A 1 80 ? -2.136 -19.425 -3.134 1.00 84.06 80 VAL A CA 1
ATOM 659 C C . VAL A 1 80 ? -1.905 -19.216 -4.628 1.00 84.06 80 VAL A C 1
ATOM 661 O O . VAL A 1 80 ? -0.990 -19.820 -5.184 1.00 84.06 80 VAL A O 1
ATOM 664 N N . TYR A 1 81 ? -2.671 -18.325 -5.262 1.00 85.12 81 TYR A N 1
ATOM 665 C CA . TYR A 1 81 ? -2.488 -17.970 -6.669 1.00 85.12 81 TYR A CA 1
ATOM 666 C C . TYR A 1 81 ? -1.090 -17.392 -6.943 1.00 85.12 81 TYR A C 1
ATOM 668 O O . TYR A 1 81 ? -0.390 -17.865 -7.836 1.00 85.12 81 TYR A O 1
ATOM 676 N N . MET A 1 82 ? -0.639 -16.438 -6.124 1.00 81.31 82 MET A N 1
ATOM 677 C CA . MET A 1 82 ? 0.696 -15.845 -6.257 1.00 81.31 82 MET A CA 1
ATOM 678 C C . MET A 1 82 ? 1.814 -16.873 -6.019 1.00 81.31 82 MET A C 1
ATOM 680 O O . MET A 1 82 ? 2.782 -16.901 -6.779 1.00 81.31 82 MET A O 1
ATOM 684 N N . CYS A 1 83 ? 1.688 -17.743 -5.004 1.00 78.00 83 CYS A N 1
ATOM 685 C CA . CYS A 1 83 ? 2.669 -18.806 -4.749 1.00 78.00 83 CYS A CA 1
ATOM 686 C C . CYS A 1 83 ? 2.661 -19.852 -5.906 1.00 78.00 83 CYS A C 1
ATOM 688 O O . CYS A 1 83 ? 3.727 -20.362 -6.255 1.00 78.00 83 CYS A O 1
ATOM 690 N N . TYR A 1 84 ? 1.524 -20.106 -6.577 1.00 83.50 84 TYR A N 1
ATOM 691 C CA . TYR A 1 84 ? 1.452 -20.952 -7.782 1.00 83.50 84 TYR A CA 1
ATOM 692 C C . TYR A 1 84 ? 2.173 -20.329 -8.987 1.00 83.50 84 TYR A C 1
ATOM 694 O O . TYR A 1 84 ? 3.101 -20.948 -9.508 1.00 83.50 84 TYR A O 1
ATOM 702 N N . GLU A 1 85 ? 1.827 -19.102 -9.386 1.00 83.31 85 GLU A N 1
ATOM 703 C CA . GLU A 1 85 ? 2.471 -18.400 -10.513 1.00 83.31 85 GLU A CA 1
ATOM 704 C C . GLU A 1 85 ? 3.990 -18.271 -10.309 1.00 83.31 85 GLU A C 1
ATOM 706 O O . GLU A 1 85 ? 4.786 -18.563 -11.205 1.00 83.31 85 GLU A O 1
ATOM 711 N N . ALA A 1 86 ? 4.417 -17.929 -9.088 1.00 78.38 86 ALA A N 1
ATOM 712 C CA . ALA A 1 86 ? 5.834 -17.847 -8.741 1.00 78.38 86 ALA A CA 1
ATOM 713 C C . ALA A 1 86 ? 6.550 -19.206 -8.853 1.00 78.38 86 ALA A C 1
ATOM 715 O O . ALA A 1 86 ? 7.705 -19.262 -9.293 1.00 78.38 86 ALA A O 1
ATOM 716 N N . SER A 1 87 ? 5.877 -20.301 -8.478 1.00 73.88 87 SER A N 1
ATOM 717 C CA . SER A 1 87 ? 6.425 -21.657 -8.602 1.00 73.88 87 SER A CA 1
ATOM 718 C C . SER A 1 87 ? 6.568 -22.081 -10.066 1.00 73.88 87 SER A C 1
ATOM 720 O O . SER A 1 87 ? 7.640 -22.539 -10.463 1.00 73.88 87 SER A O 1
ATOM 722 N N . VAL A 1 88 ? 5.547 -21.835 -10.893 1.00 82.62 88 VAL A N 1
ATOM 723 C CA . VAL A 1 88 ? 5.556 -22.142 -12.331 1.00 82.62 88 VAL A CA 1
ATOM 724 C C . VAL A 1 88 ? 6.647 -21.353 -13.050 1.00 82.62 88 VAL A C 1
ATOM 726 O O . VAL A 1 88 ? 7.353 -21.911 -13.889 1.00 82.62 88 VAL A O 1
ATOM 729 N N . PHE A 1 89 ? 6.846 -20.085 -12.688 1.00 78.44 89 PHE A N 1
ATOM 730 C CA . PHE A 1 89 ? 7.918 -19.263 -13.245 1.00 78.44 89 PHE A CA 1
ATOM 731 C C . PHE A 1 89 ? 9.321 -19.703 -12.780 1.00 78.44 89 PHE A C 1
ATOM 733 O O . PHE A 1 89 ? 10.270 -19.675 -13.568 1.00 78.44 89 PHE A O 1
ATOM 740 N N . SER A 1 90 ? 9.482 -20.121 -11.518 1.00 71.38 90 SER A N 1
ATOM 741 C CA . SER A 1 90 ? 10.799 -20.471 -10.950 1.00 71.38 90 SER A CA 1
ATOM 742 C C . SER A 1 90 ? 11.325 -21.846 -11.365 1.00 71.38 90 SER A C 1
ATOM 744 O O . SER A 1 90 ? 12.523 -21.974 -11.629 1.00 71.38 90 SER A O 1
ATOM 746 N N . ILE A 1 91 ? 10.467 -22.872 -11.428 1.00 68.94 91 ILE A N 1
ATOM 747 C CA . ILE A 1 91 ? 10.860 -24.274 -11.680 1.00 68.94 91 ILE A CA 1
ATOM 748 C C . ILE A 1 91 ? 11.682 -24.457 -12.976 1.00 68.94 91 ILE A C 1
ATOM 750 O O . ILE A 1 91 ? 12.754 -25.060 -12.904 1.00 68.94 91 ILE A O 1
ATOM 754 N N . PRO A 1 92 ? 11.273 -23.930 -14.146 1.00 73.00 92 PRO A N 1
ATOM 755 C CA . PRO A 1 92 ? 12.039 -24.092 -15.385 1.00 73.00 92 PRO A CA 1
ATOM 756 C C . PRO A 1 92 ? 13.311 -23.229 -15.447 1.00 73.00 92 PRO A C 1
ATOM 758 O O . PRO A 1 92 ? 14.205 -23.524 -16.232 1.00 73.00 92 PRO A O 1
ATOM 761 N N . ASN A 1 93 ? 13.423 -22.185 -14.618 1.00 71.88 93 ASN A N 1
ATOM 762 C CA . ASN A 1 93 ? 14.551 -21.247 -14.628 1.00 71.88 93 ASN A CA 1
ATOM 763 C C . ASN A 1 93 ? 15.664 -21.601 -13.621 1.00 71.88 93 ASN A C 1
ATOM 765 O O . ASN A 1 93 ? 16.649 -20.868 -13.524 1.00 71.88 93 ASN A O 1
ATOM 769 N N . GLY A 1 94 ? 15.517 -22.682 -12.841 1.00 65.44 94 GLY A N 1
ATOM 770 C CA . GLY A 1 94 ? 16.530 -23.148 -11.880 1.00 65.44 94 GLY A CA 1
ATOM 771 C C . GLY A 1 94 ? 16.834 -22.173 -10.732 1.00 65.44 94 GLY A C 1
ATOM 772 O O . GLY A 1 94 ? 17.774 -22.390 -9.968 1.00 65.44 94 GLY A O 1
ATOM 773 N N . ARG A 1 95 ? 16.053 -21.094 -10.589 1.00 64.00 95 ARG A N 1
ATOM 774 C CA . ARG A 1 95 ? 16.195 -20.095 -9.525 1.00 64.00 95 ARG A CA 1
ATOM 775 C C . ARG A 1 95 ? 15.314 -20.500 -8.349 1.00 64.00 95 ARG A C 1
ATOM 777 O O . ARG A 1 95 ? 14.160 -20.098 -8.256 1.00 64.00 95 ARG A O 1
ATOM 784 N N . ILE A 1 96 ? 15.862 -21.304 -7.441 1.00 57.75 96 ILE A N 1
ATOM 785 C CA . ILE A 1 96 ? 15.282 -21.500 -6.107 1.00 57.75 96 ILE A CA 1
ATOM 786 C C . ILE A 1 96 ? 15.509 -20.186 -5.361 1.00 57.75 96 ILE A C 1
ATOM 788 O O . ILE A 1 96 ? 16.593 -19.947 -4.844 1.00 57.75 96 ILE A O 1
ATOM 792 N N . LEU A 1 97 ? 14.529 -19.285 -5.394 1.00 53.75 97 LEU A N 1
ATOM 793 C CA . LEU A 1 97 ? 14.555 -18.057 -4.606 1.00 53.75 97 LEU A CA 1
ATOM 794 C C . LEU A 1 97 ? 14.065 -18.392 -3.183 1.00 53.75 97 LEU A C 1
ATOM 796 O O . LEU A 1 97 ? 12.855 -18.533 -2.991 1.00 53.75 97 LEU A O 1
ATOM 800 N N . PRO A 1 98 ? 14.957 -18.512 -2.173 1.00 53.84 98 PRO A N 1
ATOM 801 C CA . PRO A 1 98 ? 14.550 -18.663 -0.770 1.00 53.84 98 PRO A CA 1
ATOM 802 C C . PRO A 1 98 ? 13.719 -17.464 -0.265 1.00 53.84 98 PRO A C 1
ATOM 804 O O . PRO A 1 98 ? 12.983 -17.584 0.712 1.00 53.84 98 PRO A O 1
ATOM 807 N N . GLU A 1 99 ? 13.762 -16.339 -0.982 1.00 53.75 99 GLU A N 1
ATOM 808 C CA . GLU A 1 99 ? 12.983 -15.119 -0.740 1.00 53.75 99 GLU A CA 1
ATOM 809 C C . GLU A 1 99 ? 11.455 -15.332 -0.869 1.00 53.75 99 GLU A C 1
ATOM 811 O O . GLU A 1 99 ? 10.677 -14.754 -0.109 1.00 53.75 99 GLU A O 1
ATOM 816 N N . PHE A 1 100 ? 10.982 -16.207 -1.772 1.00 50.81 100 PHE A N 1
ATOM 817 C CA . PHE A 1 100 ? 9.536 -16.434 -1.961 1.00 50.81 100 PHE A CA 1
ATOM 818 C C . PHE A 1 100 ? 8.914 -17.317 -0.877 1.00 50.81 100 PHE A C 1
ATOM 820 O O . PHE A 1 100 ? 7.744 -17.144 -0.525 1.00 50.81 100 PHE A O 1
ATOM 827 N N . PHE A 1 101 ? 9.700 -18.224 -0.294 1.00 52.41 101 PHE A N 1
ATOM 828 C CA . PHE A 1 101 ? 9.262 -18.992 0.870 1.00 52.41 101 PHE A CA 1
ATOM 829 C C . PHE A 1 101 ? 9.057 -18.064 2.079 1.00 52.41 101 PHE A C 1
ATOM 831 O O . PHE A 1 101 ? 8.101 -18.231 2.835 1.00 52.41 101 PHE A O 1
ATOM 838 N N . CYS A 1 102 ? 9.881 -17.015 2.199 1.00 51.62 102 CYS A N 1
ATOM 839 C CA . CYS A 1 102 ? 9.733 -15.979 3.218 1.00 51.62 102 CYS A CA 1
ATOM 840 C C . CYS A 1 102 ? 8.424 -15.183 3.048 1.00 51.62 102 CYS A C 1
ATOM 842 O O . CYS A 1 102 ? 7.711 -14.981 4.026 1.00 51.62 102 CYS A O 1
ATOM 844 N N . LEU A 1 103 ? 8.023 -14.826 1.820 1.00 56.97 103 LEU A N 1
ATOM 845 C CA . LEU A 1 103 ? 6.743 -14.140 1.559 1.00 56.97 103 LEU A CA 1
ATOM 846 C C . LEU A 1 103 ? 5.510 -15.004 1.881 1.00 56.97 103 LEU A C 1
ATOM 848 O O . LEU A 1 103 ? 4.558 -14.505 2.486 1.00 56.97 103 LEU A O 1
ATOM 852 N N . CYS A 1 104 ? 5.536 -16.303 1.557 1.00 53.19 104 CYS A N 1
ATOM 853 C CA . CYS A 1 104 ? 4.442 -17.218 1.909 1.00 53.19 104 CYS A CA 1
ATOM 854 C C . CYS A 1 104 ? 4.378 -17.412 3.465 1.00 53.19 104 CYS A C 1
ATOM 856 O O . CYS A 1 104 ? 3.283 -17.502 4.020 1.00 53.19 104 CYS A O 1
ATOM 858 N N . VAL A 1 105 ? 5.501 -17.340 4.214 1.00 54.31 105 VAL A N 1
ATOM 859 C CA . VAL A 1 105 ? 5.543 -17.359 5.708 1.00 54.31 105 VAL A CA 1
ATOM 860 C C . VAL A 1 105 ? 5.156 -16.012 6.355 1.00 54.31 105 VAL A C 1
ATOM 862 O O . VAL A 1 105 ? 4.494 -15.987 7.400 1.00 54.31 105 VAL A O 1
ATOM 865 N N . ILE A 1 106 ? 5.494 -14.878 5.735 1.00 57.50 106 ILE A N 1
ATOM 866 C CA . ILE A 1 106 ? 5.041 -13.544 6.166 1.00 57.50 106 ILE A CA 1
ATOM 867 C C . ILE A 1 106 ? 3.513 -13.445 6.042 1.00 57.50 106 ILE A C 1
ATOM 869 O O . ILE A 1 106 ? 2.865 -12.921 6.947 1.00 57.50 106 ILE A O 1
ATOM 873 N N . MET A 1 107 ? 2.905 -14.045 5.014 1.00 56.16 107 MET A N 1
ATOM 874 C CA . MET A 1 107 ? 1.442 -14.132 4.888 1.00 56.16 107 MET A CA 1
ATOM 875 C C . MET A 1 107 ? 0.774 -14.902 6.038 1.00 56.16 107 MET A C 1
ATOM 877 O O . MET A 1 107 ? -0.237 -14.441 6.571 1.00 56.16 107 MET A O 1
ATOM 881 N N . PHE A 1 108 ? 1.366 -16.007 6.509 1.00 52.78 108 PHE A N 1
ATOM 882 C CA . PHE A 1 108 ? 0.889 -16.699 7.718 1.00 52.78 108 PHE A CA 1
ATOM 883 C C . PHE A 1 108 ? 1.051 -15.859 8.994 1.00 52.78 108 PHE A C 1
ATOM 885 O O . PHE A 1 108 ? 0.270 -16.001 9.938 1.00 52.78 108 PHE A O 1
ATOM 892 N N . SER A 1 109 ? 2.032 -14.957 9.021 1.00 53.47 109 SER A N 1
ATOM 893 C CA . SER A 1 109 ? 2.280 -14.064 10.157 1.00 53.47 109 SER A CA 1
ATOM 894 C C . SER A 1 109 ? 1.279 -12.903 10.195 1.00 53.47 109 SER A C 1
ATOM 896 O O . SER A 1 109 ? 0.788 -12.561 11.269 1.00 53.47 109 SER A O 1
ATOM 898 N N . VAL A 1 110 ? 0.883 -12.367 9.035 1.00 52.19 110 VAL A N 1
ATOM 899 C CA . VAL A 1 110 ? -0.199 -11.371 8.914 1.00 52.19 110 VAL A CA 1
ATOM 900 C C . VAL A 1 110 ? -1.541 -11.965 9.355 1.00 52.19 110 VAL A C 1
ATOM 902 O O . VAL A 1 110 ? -2.277 -11.317 10.095 1.00 52.19 110 VAL A O 1
ATOM 905 N N . ILE A 1 111 ? -1.819 -13.229 9.011 1.00 50.56 111 ILE A N 1
ATOM 906 C CA . ILE A 1 111 ? -3.018 -13.936 9.489 1.00 50.56 111 ILE A CA 1
ATOM 907 C C . ILE A 1 111 ? -3.000 -14.056 11.022 1.00 50.56 111 ILE A C 1
ATOM 909 O O . ILE A 1 111 ? -4.001 -13.757 11.666 1.00 50.56 111 ILE A O 1
ATOM 913 N N . ARG A 1 112 ? -1.864 -14.402 11.645 1.00 45.47 112 ARG A N 1
ATOM 914 C CA . ARG A 1 112 ? -1.764 -14.441 13.118 1.00 45.47 112 ARG A CA 1
ATOM 915 C C . ARG A 1 112 ? -1.971 -13.077 13.784 1.00 45.47 112 ARG A C 1
ATOM 917 O O . ARG A 1 112 ? -2.560 -13.037 14.858 1.00 45.47 112 ARG A O 1
ATOM 924 N N . VAL A 1 113 ? -1.541 -11.979 13.159 1.00 46.16 113 VAL A N 1
ATOM 925 C CA . VAL A 1 113 ? -1.758 -10.617 13.683 1.00 46.16 113 VAL A CA 1
ATOM 926 C C . VAL A 1 113 ? -3.234 -10.208 13.605 1.00 46.16 113 VAL A C 1
ATOM 928 O O . VAL A 1 113 ? -3.733 -9.577 14.531 1.00 46.16 113 VAL A O 1
ATOM 931 N N . THR A 1 114 ? -3.970 -10.619 12.568 1.00 51.16 114 THR A N 1
ATOM 932 C CA . THR A 1 114 ? -5.421 -10.362 12.468 1.00 51.16 114 THR A CA 1
ATOM 933 C C . THR A 1 114 ? -6.252 -11.197 13.451 1.00 51.16 114 THR A C 1
ATOM 935 O O . THR A 1 114 ? -7.328 -10.766 13.842 1.00 51.16 114 THR A O 1
ATOM 938 N N . PHE A 1 115 ? -5.762 -12.364 13.882 1.00 44.31 115 PHE A N 1
ATOM 939 C CA . PHE A 1 115 ? -6.432 -13.213 14.881 1.00 44.31 115 PHE A CA 1
ATOM 940 C C . PHE A 1 115 ? -6.087 -12.868 16.345 1.00 44.31 115 PHE A C 1
ATOM 942 O O . PHE A 1 115 ? -6.626 -13.501 17.251 1.00 44.31 115 PHE A O 1
ATOM 949 N N . ALA A 1 116 ? -5.204 -11.893 16.586 1.00 38.19 116 ALA A N 1
ATOM 950 C CA . ALA A 1 116 ? -4.801 -11.455 17.927 1.00 38.19 116 ALA A CA 1
ATOM 951 C C . ALA A 1 116 ? -5.430 -10.115 18.369 1.00 38.19 116 ALA A C 1
ATOM 953 O O . ALA A 1 116 ? -5.033 -9.579 19.403 1.00 38.19 116 ALA A O 1
ATOM 954 N N . ILE A 1 117 ? -6.396 -9.586 17.609 1.00 41.72 117 ILE A N 1
ATOM 955 C CA . ILE A 1 117 ? -7.224 -8.422 17.973 1.00 41.72 117 ILE A CA 1
ATOM 956 C C . ILE A 1 117 ? -8.672 -8.876 18.141 1.00 41.72 117 ILE A C 1
ATOM 958 O O . ILE A 1 117 ? -9.149 -9.634 17.266 1.00 41.72 117 ILE A O 1
#

Secondary structure (DSSP, 8-state):
-HHHHHHHHHHHHHHHHHTTS-GGGTTSTTTS-HHHHHHHHHHHHHIIIIIHHHHHTTSPPP--HHHHHHHHHHHHHHHHHHHHHHHHHHGGGT---HHHHHHHHHHHHHHHHHTT-

Solvent-accessible surface area (backbone atoms only — not comparable to full-atom values): 6978 Å² total; per-residue (Å²): 107,75,67,61,53,50,51,56,53,52,50,56,52,48,60,61,59,57,69,77,54,69,75,90,48,44,89,40,90,70,51,76,44,76,59,65,54,51,54,52,50,52,50,50,53,48,38,62,71,54,51,44,54,65,67,44,71,88,48,80,85,77,88,51,64,69,59,52,53,53,49,54,53,51,50,54,53,50,51,52,51,52,55,46,56,53,45,67,63,26,65,86,67,74,52,83,59,70,66,57,58,50,54,61,51,48,52,56,49,53,54,53,57,64,71,73,108

Sequence (117 aa):
MAFSDLTSRTVHLYDNWIKDADPRVEDWLLMSSPLPQTILLGFYVYFVTSLGPKLMENRKPFELKKVMITYNFLIVLFSVYMCYEASVFSIPNGRILPEFFCLCVIMFSVIRVTFAI

pLDDT: mean 79.08, std 14.61, range [38.19, 95.12]

Radius of gyration: 20.96 Å; Cα contacts (8 Å, |Δi|>4): 20; chains: 1; bounding box: 39×56×40 Å